Protein AF-A0A078JL55-F1 (afdb_monomer_lite)

Radius of gyration: 17.3 Å; chains: 1; bounding box: 38×40×47 Å

Organism: Brassica napus (NCBI:txid3708)

Foldseek 3Di:
DFPDKDKDWDWDWFQDPVVRDIFIWIWIKIDPGALAPRMDTQGTGTPPDPDDRPRPVDPDDPDPDDDDDDPVRVVVVPDDDDDPVRVVVPLVNVLVVLSRVCRNPVVPPDPVNVVSNVNNSNVD

Secondary structure (DSSP, 8-state):
-----EEEEEEEEEEETTTTEEEEEEEEEEE--TTS--EEEEEEEETT--PPP---------PPPPPPPPHHHHHTT-S----HHHHHH-HHHHHHHHHHHHHH-TT---THHHHHHHHHHT--

pLDDT: mean 72.48, std 16.97, range [34.75, 90.38]

Sequence (124 aa):
MTSGAARYYLSLFADCPDSGRTLPFHALVSENRIGRLDISVHIARPRCSEEQPRLCRPTYTCSPLPRWPSSEMFAQRRFYTLNEHELRNTDWVRLYLDLAHSTCDRGMTDVSCILFFLHCCLFY

InterPro domains:
  IPR006462 Protein MS5 [PF04776] (65-109)

Structure (mmCIF, N/CA/C/O backbone):
data_AF-A0A078JL55-F1
#
_entry.id   AF-A0A078JL55-F1
#
loop_
_atom_site.group_PDB
_atom_site.id
_atom_site.type_symbol
_atom_site.label_atom_id
_atom_site.label_alt_id
_atom_site.label_comp_id
_atom_site.label_asym_id
_atom_site.label_entity_id
_atom_site.label_seq_id
_atom_site.pdbx_PDB_ins_code
_atom_site.Cartn_x
_atom_site.Cartn_y
_atom_site.Cartn_z
_atom_site.occupancy
_atom_site.B_iso_or_equiv
_atom_site.auth_seq_id
_atom_site.auth_comp_id
_atom_site.auth_asym_id
_atom_site.auth_atom_id
_atom_site.pdbx_PDB_model_num
ATOM 1 N N . MET A 1 1 ? 17.947 21.967 -1.656 1.00 38.50 1 MET A N 1
ATOM 2 C CA . MET A 1 1 ? 17.323 21.810 -0.324 1.00 38.50 1 MET A CA 1
ATOM 3 C C . MET A 1 1 ? 16.039 21.023 -0.521 1.00 38.50 1 MET A C 1
ATOM 5 O O . MET A 1 1 ? 15.130 21.552 -1.135 1.00 38.50 1 MET A O 1
ATOM 9 N N . THR A 1 2 ? 15.969 19.760 -0.103 1.00 40.19 2 THR A N 1
ATOM 10 C CA . THR A 1 2 ? 14.728 18.964 -0.180 1.00 40.19 2 THR A CA 1
ATOM 11 C C . THR A 1 2 ? 14.505 18.318 1.180 1.00 40.19 2 THR A C 1
ATOM 13 O O . THR A 1 2 ? 14.780 17.140 1.385 1.00 40.19 2 THR A O 1
ATOM 16 N N . SER A 1 3 ? 14.106 19.148 2.144 1.00 54.88 3 SER A N 1
ATOM 17 C CA . SER A 1 3 ? 13.565 18.667 3.411 1.00 54.88 3 SER A CA 1
ATOM 18 C C . SER A 1 3 ? 12.158 18.156 3.121 1.00 54.88 3 SER A C 1
ATOM 20 O O . SER A 1 3 ? 11.299 18.928 2.708 1.00 54.88 3 SER A O 1
ATOM 22 N N . GLY A 1 4 ? 11.963 16.849 3.237 1.00 52.03 4 GLY A N 1
ATOM 23 C CA . GLY A 1 4 ? 10.708 16.181 2.902 1.00 52.03 4 GLY A CA 1
ATOM 24 C C . GLY A 1 4 ? 10.547 14.859 3.635 1.00 52.03 4 GLY A C 1
ATOM 25 O O . GLY A 1 4 ? 9.919 13.947 3.114 1.00 52.03 4 GLY A O 1
ATOM 26 N N . ALA A 1 5 ? 11.181 14.728 4.802 1.00 67.25 5 ALA A N 1
ATOM 27 C CA . ALA A 1 5 ? 10.968 13.575 5.655 1.00 67.25 5 ALA A CA 1
ATOM 28 C C . ALA A 1 5 ? 9.824 13.895 6.623 1.00 67.25 5 ALA A C 1
ATOM 30 O O . ALA A 1 5 ? 9.966 14.772 7.477 1.00 67.25 5 ALA A O 1
ATOM 31 N N . ALA A 1 6 ? 8.690 13.219 6.465 1.00 81.19 6 ALA A N 1
ATOM 32 C CA . ALA A 1 6 ? 7.507 13.399 7.298 1.00 81.19 6 ALA A CA 1
ATOM 33 C C . ALA A 1 6 ? 7.213 12.108 8.064 1.00 81.19 6 ALA A C 1
ATOM 35 O O . ALA A 1 6 ? 7.401 11.006 7.552 1.00 81.19 6 ALA A O 1
ATOM 36 N N . ARG A 1 7 ? 6.765 12.240 9.313 1.00 85.75 7 ARG A N 1
ATOM 37 C CA . ARG A 1 7 ? 6.378 11.106 10.155 1.00 85.75 7 ARG A CA 1
ATOM 38 C C . ARG A 1 7 ? 4.904 11.196 10.485 1.00 85.75 7 ARG A C 1
ATOM 40 O O . ARG A 1 7 ? 4.458 12.191 11.046 1.00 85.75 7 ARG A O 1
ATOM 47 N N . TYR A 1 8 ? 4.183 10.131 10.177 1.00 86.94 8 TYR A N 1
ATOM 48 C CA . TYR A 1 8 ? 2.750 10.020 10.376 1.00 86.94 8 TYR A CA 1
ATOM 49 C C . TYR A 1 8 ? 2.483 8.983 11.461 1.00 86.94 8 TYR A C 1
ATOM 51 O O . TYR A 1 8 ? 2.803 7.804 11.300 1.00 86.94 8 TYR A O 1
ATOM 59 N N . TYR A 1 9 ? 1.911 9.435 12.577 1.00 89.06 9 TYR A N 1
ATOM 60 C CA . TYR A 1 9 ? 1.352 8.554 13.595 1.00 89.06 9 TYR A CA 1
ATOM 61 C C . TYR A 1 9 ? -0.147 8.419 13.340 1.00 89.06 9 TYR A C 1
ATOM 63 O O . TYR A 1 9 ? -0.911 9.358 13.555 1.00 89.06 9 TYR A O 1
ATOM 71 N N . LEU A 1 10 ? -0.553 7.261 12.840 1.00 89.62 10 LEU A N 1
ATOM 72 C CA . LEU A 1 10 ? -1.918 6.974 12.430 1.00 89.62 10 LEU A CA 1
ATOM 73 C C . LEU A 1 10 ? -2.624 6.183 13.533 1.00 89.62 10 LEU A C 1
ATOM 75 O O . LEU A 1 10 ? -2.086 5.198 14.039 1.00 89.62 10 LEU A O 1
ATOM 79 N N . SER A 1 11 ? -3.828 6.622 13.897 1.00 89.88 11 SER A N 1
ATOM 80 C CA . SER A 1 11 ? -4.744 5.905 14.794 1.00 89.88 11 SER A CA 1
ATOM 81 C C . SER A 1 11 ? -5.976 5.500 14.000 1.00 89.88 11 SER A C 1
ATOM 83 O O . SER A 1 11 ? -6.644 6.358 13.430 1.00 89.88 11 SER A O 1
ATOM 85 N N . LEU A 1 12 ? -6.227 4.199 13.924 1.00 88.94 12 LEU A N 1
ATOM 86 C CA . LEU A 1 12 ? -7.120 3.576 12.953 1.00 88.94 12 LEU A CA 1
ATOM 87 C C . LEU A 1 12 ? -7.955 2.484 13.613 1.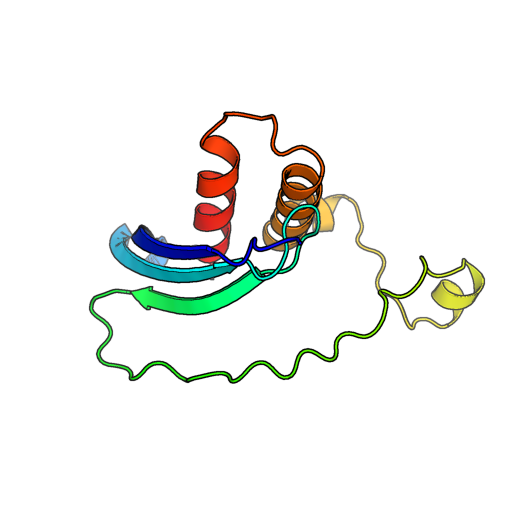00 88.94 12 LEU A C 1
ATOM 89 O O . LEU A 1 12 ? -7.731 2.125 14.771 1.00 88.94 12 LEU A O 1
ATOM 93 N N . PHE A 1 13 ? -8.877 1.928 12.839 1.00 87.88 13 PHE A N 1
ATOM 94 C CA . PHE A 1 13 ? -9.693 0.787 13.217 1.00 87.88 13 PHE A CA 1
ATOM 95 C C . PHE A 1 13 ? -9.510 -0.339 12.196 1.00 87.88 13 PHE A C 1
ATOM 97 O O . PHE A 1 13 ? -9.513 -0.096 10.994 1.00 87.88 13 PHE A O 1
ATOM 104 N N . ALA A 1 14 ? -9.286 -1.541 12.714 1.00 86.75 14 ALA A N 1
ATOM 105 C CA . ALA A 1 14 ? -8.974 -2.771 12.005 1.00 86.75 14 ALA A CA 1
ATOM 106 C C . ALA A 1 14 ? -10.140 -3.745 12.115 1.00 86.75 14 ALA A C 1
ATOM 108 O O . ALA A 1 14 ? -10.462 -4.141 13.234 1.00 86.75 14 ALA A O 1
ATOM 109 N N . ASP A 1 15 ? -10.730 -4.170 11.004 1.00 88.25 15 ASP A N 1
ATOM 110 C CA . ASP A 1 15 ? -11.744 -5.223 11.036 1.00 88.25 15 ASP A CA 1
ATOM 111 C C . ASP A 1 15 ? -11.071 -6.596 11.028 1.00 88.25 15 ASP A C 1
ATOM 113 O O . ASP A 1 15 ? -10.333 -6.933 10.108 1.00 88.25 15 ASP A O 1
ATOM 117 N N . CYS A 1 16 ? -11.312 -7.393 12.069 1.00 83.38 16 CYS A N 1
ATOM 118 C CA . CYS A 1 16 ? -10.793 -8.751 12.186 1.00 83.38 16 CYS A CA 1
ATOM 119 C C . CYS A 1 16 ? -11.859 -9.749 11.710 1.00 83.38 16 CYS A C 1
ATOM 121 O O . CYS A 1 16 ? -12.762 -10.068 12.497 1.00 83.38 16 CYS A O 1
ATOM 123 N N . PRO A 1 17 ? -11.766 -10.275 10.473 1.00 79.69 17 PRO A N 1
ATOM 124 C CA . PRO A 1 17 ? -12.810 -11.115 9.886 1.00 79.69 17 PRO A CA 1
ATOM 125 C C . PRO A 1 17 ? -13.082 -12.382 10.706 1.00 79.69 17 PRO A C 1
ATOM 127 O O . PRO A 1 17 ? -14.241 -12.744 10.892 1.00 79.69 17 PRO A O 1
ATOM 130 N N . ASP A 1 18 ? -12.049 -12.985 11.300 1.00 82.25 18 ASP A N 1
ATOM 131 C CA . ASP A 1 18 ? -12.175 -14.218 12.092 1.00 82.25 18 ASP A CA 1
ATOM 132 C C . ASP A 1 18 ? -12.987 -14.046 13.384 1.00 82.25 18 ASP A C 1
ATOM 134 O O . ASP A 1 18 ? -13.589 -14.994 13.884 1.00 82.25 18 ASP A O 1
ATOM 138 N N . SER A 1 19 ? -13.001 -12.835 13.949 1.00 80.75 19 SER A N 1
ATOM 139 C CA . SER A 1 19 ? -13.694 -12.543 15.213 1.00 80.75 19 SER A CA 1
ATOM 140 C C . SER A 1 19 ? -14.934 -11.667 15.040 1.00 80.75 19 SER A C 1
ATOM 142 O O . SER A 1 19 ? -15.686 -11.490 15.998 1.00 80.75 19 SER A O 1
ATOM 144 N N . GLY A 1 20 ? -15.137 -11.091 13.849 1.00 85.56 20 GLY A N 1
ATOM 145 C CA . GLY A 1 20 ? -16.183 -10.105 13.572 1.00 85.56 20 GLY A CA 1
ATOM 146 C C . GLY A 1 20 ? -16.040 -8.806 14.375 1.00 85.56 20 GLY A C 1
ATOM 147 O O . GLY A 1 20 ? -17.011 -8.069 14.531 1.00 85.56 20 GLY A O 1
ATOM 148 N N . ARG A 1 21 ? -14.857 -8.541 14.945 1.00 85.62 21 ARG A N 1
ATOM 149 C CA . ARG A 1 21 ? -14.598 -7.380 15.804 1.00 85.62 21 ARG A CA 1
ATOM 150 C C . ARG A 1 21 ? -13.755 -6.351 15.079 1.00 85.62 21 ARG A C 1
ATOM 152 O O . ARG A 1 21 ? -12.788 -6.698 14.411 1.00 85.62 21 ARG A O 1
ATOM 159 N N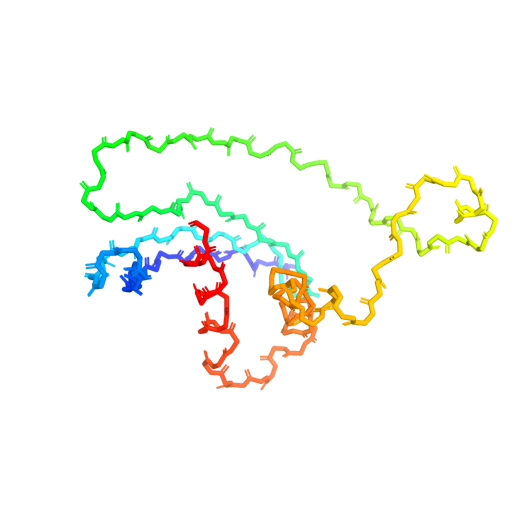 . THR A 1 22 ? -14.052 -5.088 15.345 1.00 87.81 22 THR A N 1
ATOM 160 C CA . THR A 1 22 ? -13.198 -3.967 14.967 1.00 87.81 22 THR A CA 1
ATOM 161 C C . THR A 1 22 ? -12.278 -3.604 16.135 1.00 87.81 22 THR A C 1
ATOM 163 O O . THR A 1 22 ? -12.745 -3.369 17.254 1.00 87.81 22 THR A O 1
ATOM 166 N N . LEU A 1 23 ? -10.966 -3.565 15.905 1.00 86.62 23 LEU A N 1
ATOM 167 C CA . LEU A 1 23 ? -9.951 -3.282 16.920 1.00 86.62 23 LEU A CA 1
ATOM 168 C C . LEU A 1 23 ? -9.213 -1.969 16.628 1.00 86.62 23 LEU A C 1
ATOM 170 O O . LEU A 1 23 ? -8.912 -1.676 15.474 1.00 86.62 23 LEU A O 1
ATOM 174 N N . PRO A 1 24 ? -8.860 -1.174 17.651 1.00 89.44 24 PRO A N 1
ATOM 175 C CA . PRO A 1 24 ? -8.004 -0.013 17.445 1.00 89.44 24 PRO A CA 1
ATOM 176 C C . PRO A 1 24 ? -6.609 -0.460 16.991 1.00 89.44 24 PRO A C 1
ATOM 178 O O . PRO A 1 24 ? -5.982 -1.307 17.632 1.00 89.44 24 PRO A O 1
ATOM 181 N N . PHE A 1 25 ? -6.098 0.146 15.923 1.00 87.50 25 PHE A N 1
ATOM 182 C CA . PHE A 1 25 ? -4.812 -0.172 15.308 1.00 87.50 25 PHE A CA 1
ATOM 183 C C . PHE A 1 25 ? -3.982 1.087 15.126 1.00 87.50 25 PHE A C 1
ATOM 185 O O . PHE A 1 25 ? -4.480 2.114 14.668 1.00 87.50 25 PHE A O 1
ATOM 192 N N . HIS A 1 26 ? -2.713 1.031 15.513 1.00 87.75 26 HIS A N 1
ATOM 193 C CA . HIS A 1 26 ? -1.813 2.168 15.398 1.00 87.75 26 HIS A CA 1
ATOM 194 C C . HIS A 1 26 ? -0.678 1.840 14.436 1.00 87.75 26 HIS A C 1
ATOM 196 O O . HIS A 1 26 ? -0.074 0.764 14.507 1.00 87.75 26 HIS A O 1
ATOM 202 N N . ALA A 1 27 ? -0.357 2.808 13.582 1.00 87.62 27 ALA A N 1
ATOM 203 C CA . ALA A 1 27 ? 0.768 2.724 12.668 1.00 87.62 27 ALA A CA 1
ATOM 204 C C . ALA A 1 27 ? 1.669 3.957 12.786 1.00 87.62 27 ALA A C 1
ATOM 206 O O . ALA A 1 27 ? 1.191 5.077 12.941 1.00 87.62 27 ALA A O 1
ATOM 207 N N . LEU A 1 28 ? 2.983 3.754 12.702 1.00 86.12 28 LEU A N 1
ATOM 208 C CA . LEU A 1 28 ? 3.965 4.834 12.604 1.00 86.12 28 LEU A CA 1
ATOM 209 C C . LEU A 1 28 ? 4.720 4.674 11.295 1.00 86.12 28 LEU A C 1
ATOM 211 O O . LEU A 1 28 ? 5.530 3.757 11.158 1.00 86.12 28 LEU A O 1
ATOM 215 N N . VAL A 1 29 ? 4.467 5.583 10.362 1.00 86.44 29 VAL A N 1
ATOM 216 C CA . VAL A 1 29 ? 5.055 5.566 9.023 1.00 86.44 29 VAL A CA 1
ATOM 217 C C . VAL A 1 29 ? 5.944 6.790 8.856 1.00 86.44 29 VAL A C 1
ATOM 219 O O . VAL A 1 29 ? 5.515 7.916 9.096 1.00 86.44 29 VAL A O 1
ATOM 222 N N . SER A 1 30 ? 7.190 6.575 8.454 1.00 84.62 30 SER A N 1
ATOM 223 C CA . SER A 1 30 ? 8.089 7.638 8.013 1.00 84.62 30 SER A CA 1
ATOM 224 C C . SER A 1 30 ? 8.125 7.647 6.494 1.00 84.62 30 SER A C 1
ATOM 226 O O . SER A 1 30 ? 8.455 6.638 5.881 1.00 84.62 30 SER A O 1
ATOM 228 N N . GLU A 1 31 ? 7.821 8.783 5.892 1.00 83.81 31 GLU A N 1
ATOM 229 C CA . GLU A 1 31 ? 8.206 9.080 4.523 1.00 83.81 31 GLU A CA 1
ATOM 230 C C . GLU A 1 31 ? 9.613 9.672 4.546 1.00 83.81 31 GLU A C 1
ATOM 232 O O . GLU A 1 31 ? 9.856 10.655 5.243 1.00 83.81 31 GLU A O 1
ATOM 237 N N . ASN A 1 32 ? 10.544 9.072 3.812 1.00 80.81 32 ASN A N 1
ATOM 238 C CA . ASN A 1 32 ? 11.945 9.483 3.825 1.00 80.81 32 ASN A CA 1
ATOM 239 C C . ASN A 1 32 ? 12.280 10.437 2.668 1.00 80.81 32 ASN A C 1
ATOM 241 O O . ASN A 1 32 ? 13.221 11.228 2.784 1.00 80.81 32 ASN A O 1
ATOM 245 N N . ARG A 1 33 ? 11.547 10.358 1.544 1.00 75.62 33 ARG A N 1
ATOM 246 C CA . ARG A 1 33 ? 11.758 11.194 0.349 1.00 75.62 33 ARG A CA 1
ATOM 247 C C . ARG A 1 33 ? 10.445 11.516 -0.354 1.00 75.62 33 ARG A C 1
ATOM 249 O O . ARG A 1 33 ? 9.636 10.632 -0.595 1.00 75.62 33 ARG A O 1
ATOM 256 N N . ILE A 1 34 ? 10.307 12.767 -0.785 1.00 73.94 34 ILE A N 1
ATOM 257 C CA . ILE A 1 34 ? 9.190 13.225 -1.619 1.00 73.94 34 ILE A CA 1
ATOM 258 C C . ILE A 1 34 ? 9.482 12.924 -3.097 1.00 73.94 34 ILE A C 1
ATOM 260 O O . ILE A 1 34 ? 10.625 13.016 -3.548 1.00 73.94 34 ILE A O 1
ATOM 264 N N . GLY A 1 35 ? 8.434 12.589 -3.854 1.00 72.69 35 GLY A N 1
ATOM 265 C CA . GLY A 1 35 ? 8.490 12.347 -5.304 1.00 72.69 35 GLY A CA 1
ATOM 266 C C . GLY A 1 35 ? 8.989 10.954 -5.699 1.00 72.69 35 GLY A C 1
ATOM 267 O O . GLY A 1 35 ? 9.198 10.685 -6.880 1.00 72.69 35 GLY A O 1
ATOM 268 N N . ARG A 1 36 ? 9.225 10.075 -4.719 1.00 76.88 36 ARG A 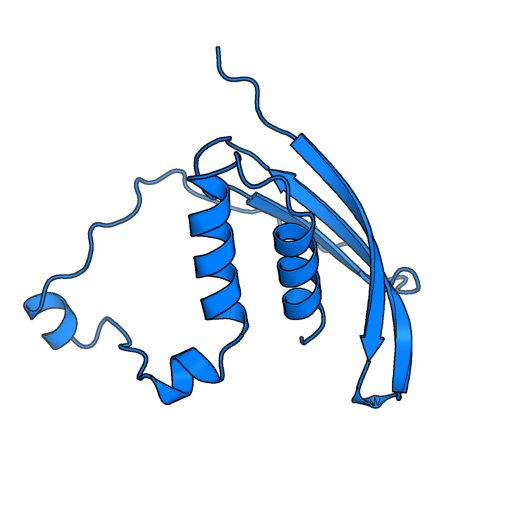N 1
ATOM 269 C CA . ARG A 1 36 ? 9.537 8.653 -4.901 1.00 76.88 36 ARG A CA 1
ATOM 270 C C . ARG A 1 36 ? 8.899 7.853 -3.773 1.00 76.88 36 ARG A C 1
ATOM 272 O O . ARG A 1 36 ? 8.779 8.364 -2.663 1.00 76.88 36 ARG A O 1
ATOM 279 N N . LEU A 1 37 ? 8.556 6.595 -4.034 1.00 80.69 37 LEU A N 1
ATOM 280 C CA . LEU A 1 37 ? 8.114 5.671 -2.994 1.00 80.69 37 LEU A CA 1
ATOM 281 C C . LEU A 1 37 ? 9.303 5.264 -2.108 1.00 80.69 37 LEU A C 1
ATOM 283 O O . LEU A 1 37 ? 10.017 4.310 -2.403 1.00 80.69 37 LEU A O 1
ATOM 287 N N . ASP A 1 38 ? 9.530 6.024 -1.038 1.00 81.44 38 ASP A N 1
ATOM 288 C CA . ASP A 1 38 ? 10.533 5.749 -0.004 1.00 81.44 38 ASP A CA 1
ATOM 289 C C . ASP A 1 38 ? 9.890 5.945 1.375 1.00 81.44 38 ASP A C 1
ATOM 291 O O . ASP A 1 38 ? 9.875 7.046 1.934 1.00 81.44 38 ASP A O 1
ATOM 295 N N . ILE A 1 39 ? 9.296 4.865 1.887 1.00 82.44 39 ILE A N 1
ATOM 296 C CA . ILE A 1 39 ? 8.568 4.835 3.157 1.00 82.44 39 ILE A CA 1
ATOM 297 C C . ILE A 1 39 ? 9.133 3.762 4.091 1.00 82.44 39 ILE A C 1
ATOM 299 O O . ILE A 1 39 ? 9.723 2.771 3.668 1.00 82.44 39 ILE A O 1
ATOM 303 N N . SER A 1 40 ? 8.956 3.950 5.392 1.00 81.75 40 SER A N 1
ATOM 304 C CA . SER A 1 40 ? 9.371 3.012 6.434 1.00 81.75 40 SER A CA 1
ATOM 305 C C . SER A 1 40 ? 8.295 2.896 7.499 1.00 81.75 40 SER A C 1
ATOM 307 O O . SER A 1 40 ? 7.888 3.900 8.078 1.00 81.75 40 SER A O 1
ATOM 309 N N . VAL A 1 41 ? 7.860 1.673 7.790 1.00 84.06 41 VAL A N 1
ATOM 310 C CA . VAL A 1 41 ? 6.855 1.399 8.824 1.00 84.06 41 VAL A CA 1
ATOM 311 C C . VAL A 1 41 ? 7.568 0.940 10.096 1.00 84.06 41 VAL A C 1
ATOM 313 O O . VAL A 1 41 ? 8.259 -0.074 10.098 1.00 84.06 41 VAL A O 1
ATOM 316 N N . HIS A 1 42 ? 7.441 1.711 11.174 1.00 80.00 42 HIS A N 1
ATOM 317 C CA . HIS A 1 42 ? 8.099 1.450 12.462 1.00 80.00 42 HIS A CA 1
ATOM 318 C C . HIS A 1 42 ? 7.171 0.805 13.494 1.00 80.00 42 HIS A C 1
ATOM 320 O O . HIS A 1 42 ? 7.637 0.146 14.419 1.00 80.00 42 HIS A O 1
ATOM 326 N N . ILE A 1 43 ? 5.865 1.036 13.363 1.00 84.31 43 ILE A N 1
ATOM 327 C CA . ILE A 1 43 ? 4.818 0.447 14.199 1.00 84.31 43 ILE A CA 1
ATOM 328 C C . ILE A 1 43 ? 3.689 0.050 13.253 1.00 84.31 43 ILE A C 1
ATOM 330 O O . ILE A 1 43 ? 3.313 0.857 12.406 1.00 84.31 43 ILE A O 1
ATOM 334 N N . ALA A 1 44 ? 3.166 -1.162 13.405 1.00 86.31 44 ALA A N 1
ATOM 335 C CA . ALA A 1 44 ? 1.951 -1.647 12.758 1.00 86.31 44 ALA A CA 1
ATOM 336 C C . ALA A 1 44 ? 1.359 -2.731 13.665 1.00 86.31 44 ALA A C 1
ATOM 338 O O . ALA A 1 44 ? 1.781 -3.884 13.606 1.00 86.31 44 ALA A O 1
ATOM 339 N N . ARG A 1 45 ? 0.489 -2.341 14.604 1.00 83.62 45 ARG A N 1
ATOM 340 C CA . ARG A 1 45 ? -0.074 -3.279 15.588 1.00 83.62 45 ARG A CA 1
ATOM 341 C C . ARG A 1 45 ? -1.401 -2.807 16.194 1.00 83.62 45 ARG A C 1
ATOM 343 O O . ARG A 1 45 ? -1.637 -1.594 16.269 1.00 83.62 45 ARG A O 1
ATOM 350 N N . PRO A 1 46 ? -2.212 -3.729 16.748 1.00 86.00 46 PRO A N 1
ATOM 351 C CA . PRO A 1 46 ? -3.347 -3.380 17.596 1.00 86.00 46 PRO A CA 1
ATOM 352 C C . PRO A 1 46 ? -2.914 -2.596 18.843 1.00 86.00 46 PRO A C 1
ATOM 354 O O . PRO A 1 46 ? -1.901 -2.909 19.472 1.00 86.00 46 PRO A O 1
ATOM 357 N N . ARG A 1 47 ? -3.704 -1.597 19.250 1.00 75.62 47 ARG A N 1
ATOM 358 C CA . ARG A 1 47 ? -3.409 -0.733 20.409 1.00 75.62 47 ARG A CA 1
ATOM 359 C C . ARG A 1 47 ? -3.404 -1.497 21.738 1.00 75.62 47 ARG A C 1
ATOM 361 O O . ARG A 1 47 ? -2.710 -1.091 22.662 1.00 75.62 47 ARG A O 1
ATOM 368 N N . CYS A 1 48 ? -4.167 -2.585 21.825 1.00 68.88 48 CYS A N 1
ATOM 369 C CA . CYS A 1 48 ? -4.288 -3.414 23.027 1.00 68.88 48 CYS A CA 1
ATOM 370 C C . CYS A 1 48 ? -3.205 -4.499 23.149 1.00 68.88 48 CYS A C 1
ATOM 372 O O . CYS A 1 48 ? -3.258 -5.279 24.093 1.00 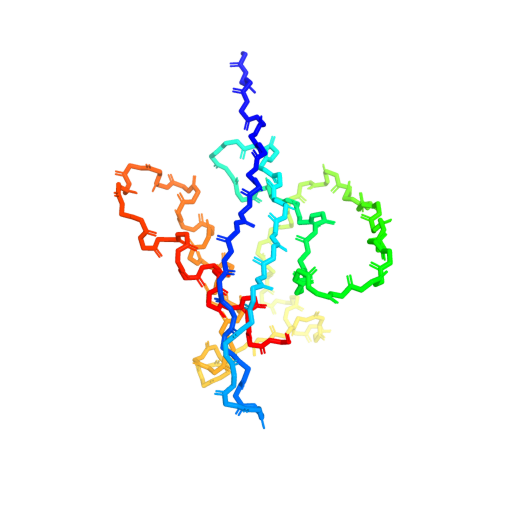68.88 48 CYS A O 1
ATOM 374 N N . SER A 1 49 ? -2.251 -4.584 22.214 1.00 66.19 49 SER A N 1
ATOM 375 C CA . SER A 1 49 ? -1.146 -5.539 22.328 1.00 66.19 49 SER A CA 1
ATOM 376 C C . SER A 1 49 ? -0.057 -4.990 23.256 1.00 66.19 49 SER A C 1
ATOM 378 O O . SER A 1 49 ? 0.512 -3.927 22.994 1.00 66.19 49 SER A O 1
ATOM 380 N N . GLU A 1 50 ? 0.236 -5.724 24.333 1.00 63.72 50 GLU A N 1
ATOM 381 C CA . GLU A 1 50 ? 1.335 -5.431 25.267 1.00 63.72 50 GLU A CA 1
ATOM 382 C C . GLU A 1 50 ? 2.718 -5.798 24.709 1.00 63.72 50 GLU A C 1
ATOM 384 O O . GLU A 1 50 ? 3.737 -5.493 25.333 1.00 63.72 50 GLU A O 1
ATOM 389 N N . GLU A 1 51 ? 2.796 -6.429 23.532 1.00 62.78 51 GLU A N 1
ATOM 390 C CA . GLU A 1 51 ? 4.086 -6.775 22.941 1.00 62.78 51 GLU A CA 1
ATOM 391 C C . GLU A 1 51 ? 4.920 -5.514 22.717 1.00 62.78 51 GLU A C 1
ATOM 393 O O . GLU A 1 51 ? 4.444 -4.526 22.159 1.00 62.78 51 GLU A O 1
ATOM 398 N N . GLN A 1 52 ? 6.187 -5.516 23.134 1.00 59.31 52 GLN A N 1
ATOM 399 C CA . GLN A 1 52 ? 7.097 -4.422 22.800 1.00 59.31 52 GLN A CA 1
ATOM 400 C C . GLN A 1 52 ? 7.288 -4.352 21.277 1.00 59.31 52 GLN A C 1
ATOM 402 O O . GLN A 1 52 ? 7.353 -5.397 20.623 1.00 59.31 52 GLN A O 1
ATOM 407 N N . PRO A 1 53 ? 7.391 -3.147 20.680 1.00 57.91 53 PRO A N 1
ATOM 408 C CA . PRO A 1 53 ? 7.654 -3.038 19.255 1.00 57.91 53 PRO A CA 1
ATOM 409 C C . PRO A 1 53 ? 8.974 -3.745 18.964 1.00 57.91 53 PRO A C 1
ATOM 411 O O . PRO A 1 53 ? 10.020 -3.346 19.482 1.00 57.91 53 PRO A O 1
ATOM 414 N N . ARG A 1 54 ? 8.947 -4.782 18.123 1.00 56.69 54 ARG A N 1
ATOM 415 C CA . ARG A 1 54 ? 10.184 -5.274 17.523 1.00 56.69 54 ARG A CA 1
ATOM 416 C C . ARG A 1 54 ? 10.692 -4.141 16.646 1.00 56.69 54 ARG A C 1
ATOM 418 O O . ARG A 1 54 ? 10.153 -3.888 15.572 1.00 56.69 54 ARG A O 1
ATOM 425 N N . LEU A 1 55 ? 11.687 -3.410 17.143 1.00 53.53 55 LEU A N 1
ATOM 426 C CA . LEU A 1 55 ? 12.407 -2.403 16.377 1.00 53.53 55 LEU A CA 1
ATOM 427 C C . LEU A 1 55 ? 13.196 -3.135 15.289 1.00 53.53 55 LEU A C 1
ATOM 429 O O . LEU A 1 55 ? 14.390 -3.393 15.426 1.00 53.53 55 LEU A O 1
ATOM 433 N N . CYS A 1 56 ? 12.516 -3.493 14.203 1.00 49.34 56 CYS A N 1
ATOM 434 C CA . CYS A 1 56 ? 13.163 -3.867 12.961 1.00 49.34 56 CYS A CA 1
ATOM 435 C C . CYS A 1 56 ? 13.901 -2.619 12.497 1.00 49.34 56 CYS A C 1
ATOM 437 O O . CYS A 1 56 ? 13.292 -1.682 11.988 1.00 49.34 56 CYS A O 1
ATOM 439 N N . ARG A 1 57 ? 15.204 -2.560 12.773 1.00 52.25 57 ARG A N 1
ATOM 440 C CA . ARG A 1 57 ? 16.075 -1.496 12.292 1.00 52.25 57 ARG A CA 1
ATOM 441 C C . ARG A 1 57 ? 16.301 -1.800 10.819 1.00 52.25 57 ARG A C 1
ATOM 443 O O . ARG A 1 57 ? 17.007 -2.761 10.514 1.00 52.25 57 ARG A O 1
ATOM 450 N N . PRO A 1 58 ? 15.648 -1.081 9.905 1.00 53.41 58 PRO A N 1
ATOM 451 C CA . PRO A 1 58 ? 15.669 -1.530 8.541 1.00 53.41 58 PRO A CA 1
ATOM 452 C C . PRO A 1 58 ? 17.041 -1.253 7.933 1.00 53.41 58 PRO A C 1
ATOM 454 O O . PRO A 1 58 ? 17.515 -0.117 7.899 1.00 53.41 58 PRO A O 1
ATOM 457 N N . THR A 1 59 ? 17.693 -2.304 7.453 1.00 49.12 59 THR A N 1
ATOM 458 C CA . THR A 1 59 ? 18.928 -2.206 6.679 1.00 49.12 59 THR A CA 1
ATOM 459 C C . THR A 1 59 ? 18.575 -1.997 5.214 1.00 49.12 59 THR A C 1
ATOM 461 O O . THR A 1 59 ? 18.747 -2.891 4.390 1.00 49.12 59 THR A O 1
ATOM 464 N N . TYR A 1 60 ? 18.039 -0.825 4.873 1.00 56.34 60 TYR A N 1
ATOM 465 C CA . TYR A 1 60 ? 17.906 -0.453 3.468 1.00 56.34 60 TYR A CA 1
ATOM 466 C C . TYR A 1 60 ? 19.270 0.022 2.972 1.00 56.34 60 TYR A C 1
ATOM 468 O O . TYR A 1 60 ? 19.809 1.021 3.454 1.00 56.34 60 TYR A O 1
ATOM 476 N N . THR A 1 61 ? 19.846 -0.681 2.002 1.00 51.78 61 THR A N 1
ATOM 477 C CA . THR A 1 61 ? 20.944 -0.109 1.225 1.00 51.78 61 THR A CA 1
ATOM 478 C C . THR A 1 61 ? 20.325 0.804 0.177 1.00 51.78 61 THR A C 1
ATOM 480 O O . THR A 1 61 ? 19.441 0.394 -0.572 1.00 51.78 61 THR A O 1
ATOM 483 N N . CYS A 1 62 ? 20.766 2.062 0.124 1.00 54.66 62 CYS A N 1
ATOM 484 C CA . CYS A 1 62 ? 20.323 3.033 -0.878 1.00 54.66 62 CYS A CA 1
ATOM 485 C C . CYS A 1 62 ? 20.978 2.740 -2.240 1.00 54.66 62 CYS A C 1
ATOM 487 O O . CYS A 1 62 ? 21.621 3.598 -2.843 1.00 54.66 62 CYS A O 1
ATOM 489 N N . SER A 1 63 ? 20.890 1.487 -2.686 1.00 64.88 63 SER A N 1
ATOM 490 C CA . SER A 1 63 ? 21.319 1.093 -4.017 1.00 64.88 63 SER A CA 1
ATOM 491 C C . SER A 1 63 ? 20.292 1.595 -5.039 1.00 64.88 63 SER A C 1
ATOM 493 O O . SER A 1 63 ? 19.099 1.686 -4.734 1.00 64.88 63 SER A O 1
ATOM 495 N N . PRO A 1 64 ? 20.733 1.999 -6.240 1.00 70.56 64 PRO A N 1
ATOM 496 C CA . PRO A 1 64 ? 19.806 2.333 -7.309 1.00 70.56 64 PRO A CA 1
ATOM 497 C C . PRO A 1 64 ? 18.916 1.124 -7.615 1.00 70.56 64 PRO A C 1
ATOM 499 O O . PRO A 1 64 ? 19.397 -0.010 -7.643 1.00 70.56 64 PRO A O 1
ATOM 502 N N . LEU A 1 65 ? 17.624 1.377 -7.856 1.00 75.25 65 LEU A N 1
ATOM 503 C CA . LEU A 1 65 ? 16.695 0.327 -8.270 1.00 75.25 65 LEU A CA 1
ATOM 504 C C . LEU A 1 65 ? 17.232 -0.366 -9.534 1.00 75.25 65 LEU A C 1
ATOM 506 O O . LEU A 1 65 ? 17.741 0.317 -10.433 1.00 75.25 65 LEU A O 1
ATOM 510 N N . PRO A 1 66 ? 17.134 -1.703 -9.620 1.00 79.06 66 PRO A N 1
ATOM 511 C CA . PRO A 1 66 ? 17.563 -2.422 -10.807 1.00 79.06 66 PRO A CA 1
ATOM 512 C C . PRO A 1 66 ? 16.714 -2.007 -12.013 1.00 79.06 66 PRO A C 1
ATOM 514 O O . PRO A 1 66 ? 15.551 -1.620 -11.884 1.00 79.06 66 PRO A O 1
ATOM 517 N N . ARG A 1 67 ? 17.297 -2.105 -13.211 1.00 81.12 67 ARG A N 1
ATOM 518 C CA . ARG A 1 67 ? 16.530 -1.961 -14.454 1.00 81.12 67 ARG A CA 1
ATOM 519 C C . ARG A 1 67 ? 15.533 -3.109 -14.588 1.00 81.12 67 ARG A C 1
ATOM 521 O O . ARG A 1 67 ? 15.738 -4.183 -14.021 1.00 81.12 67 ARG A O 1
ATOM 528 N N . TRP A 1 68 ? 14.492 -2.880 -15.386 1.00 82.56 68 TRP A N 1
ATOM 529 C CA . TRP A 1 68 ? 13.567 -3.941 -15.762 1.00 82.56 68 TRP A CA 1
ATOM 530 C C . TRP A 1 68 ? 14.339 -5.129 -16.369 1.00 82.56 68 TRP A C 1
ATOM 532 O O . TRP A 1 68 ? 15.218 -4.904 -17.210 1.00 82.56 68 TRP A O 1
ATOM 542 N N . PRO A 1 69 ? 14.060 -6.371 -15.938 1.00 84.25 69 PRO A N 1
ATOM 543 C CA . PRO A 1 69 ? 14.764 -7.549 -16.431 1.00 84.25 69 PRO A CA 1
ATOM 544 C C . PRO A 1 69 ? 14.525 -7.770 -17.931 1.00 84.25 69 PRO A C 1
ATOM 546 O O . PRO A 1 69 ? 13.424 -7.561 -18.440 1.00 84.25 69 PRO A O 1
ATOM 549 N N . SER A 1 70 ? 15.557 -8.219 -18.650 1.00 84.81 70 SER A N 1
ATOM 550 C CA . SER A 1 70 ? 15.434 -8.592 -20.066 1.00 84.81 70 SER A CA 1
ATOM 551 C C . SER A 1 70 ? 14.763 -9.961 -20.233 1.00 84.81 70 SER A C 1
ATOM 553 O O . SER A 1 70 ? 14.743 -10.775 -19.308 1.00 84.81 70 SER A O 1
ATOM 555 N N . SER A 1 71 ? 14.259 -10.267 -21.432 1.00 84.31 71 SER A N 1
ATOM 556 C CA . SER A 1 71 ? 13.673 -11.582 -21.745 1.00 84.31 71 SER A CA 1
ATOM 557 C C . SER A 1 71 ? 14.636 -12.748 -21.474 1.00 84.31 71 SER A C 1
ATOM 559 O O . SER A 1 71 ? 14.220 -13.797 -20.988 1.00 84.31 71 SER A O 1
ATOM 561 N N . GLU A 1 72 ? 15.937 -12.552 -21.704 1.00 83.75 72 GLU A N 1
ATOM 562 C CA . GLU A 1 72 ? 16.980 -13.541 -21.391 1.00 83.75 72 GLU A CA 1
ATOM 563 C C . GLU A 1 72 ? 17.101 -13.801 -19.883 1.00 83.75 72 GLU A C 1
ATOM 565 O O . GLU A 1 72 ? 17.330 -14.931 -19.454 1.00 83.75 72 GLU A O 1
ATOM 570 N N . MET A 1 73 ? 16.900 -12.772 -19.055 1.00 80.44 73 MET A N 1
ATOM 571 C CA . MET A 1 73 ? 16.911 -12.908 -17.599 1.00 80.44 73 MET A CA 1
ATOM 572 C C . MET A 1 73 ? 15.696 -13.691 -17.088 1.00 80.44 73 MET A C 1
ATOM 574 O O . MET A 1 73 ? 15.832 -14.480 -16.150 1.00 80.44 73 MET A O 1
ATOM 578 N N . PHE A 1 74 ? 14.529 -13.540 -17.721 1.00 78.31 74 PHE A N 1
ATOM 579 C CA . PHE A 1 74 ? 13.357 -14.372 -17.423 1.00 78.31 74 PHE A CA 1
ATOM 580 C C . PHE A 1 74 ? 13.604 -15.850 -17.757 1.00 78.31 74 PHE A C 1
ATOM 582 O O . PHE A 1 74 ? 13.211 -16.725 -16.984 1.00 78.31 74 PHE A O 1
ATOM 589 N N . ALA A 1 75 ? 14.331 -16.141 -18.843 1.00 81.12 75 ALA A N 1
ATOM 590 C CA . ALA A 1 75 ? 14.685 -17.513 -19.219 1.00 81.12 75 ALA A CA 1
ATOM 591 C C . ALA A 1 75 ? 15.551 -18.223 -18.159 1.00 81.12 75 ALA A C 1
ATOM 593 O O . ALA A 1 75 ? 15.476 -19.442 -18.010 1.00 81.12 75 ALA A O 1
ATOM 594 N N . GLN A 1 76 ? 16.310 -17.468 -17.357 1.00 84.56 76 GLN A N 1
ATOM 595 C CA . GLN A 1 76 ? 17.123 -18.002 -16.258 1.00 84.56 76 GLN A CA 1
ATOM 596 C C . GLN A 1 76 ? 16.301 -18.423 -15.023 1.00 84.56 76 GLN A C 1
ATOM 598 O O . GLN A 1 76 ? 16.893 -18.809 -14.017 1.00 84.56 76 GLN A O 1
ATOM 603 N N . ARG A 1 77 ? 14.958 -18.334 -15.059 1.00 77.19 77 ARG A N 1
ATOM 604 C CA . ARG A 1 77 ? 14.040 -18.674 -13.946 1.00 77.19 77 ARG A CA 1
ATOM 605 C C . ARG A 1 77 ? 14.357 -17.959 -12.625 1.00 77.19 77 ARG A C 1
ATOM 607 O O . ARG A 1 77 ? 14.008 -18.432 -11.549 1.00 77.19 77 ARG A O 1
ATOM 614 N N . ARG A 1 78 ? 15.017 -16.802 -12.707 1.00 82.38 78 ARG A N 1
ATOM 615 C CA . ARG A 1 78 ? 15.340 -15.941 -11.557 1.00 82.38 78 ARG A CA 1
ATOM 616 C C . ARG A 1 78 ? 14.197 -15.001 -11.175 1.00 82.38 78 ARG A C 1
ATOM 618 O O . ARG A 1 78 ? 14.258 -14.380 -10.121 1.00 82.38 78 ARG A O 1
ATOM 625 N N . PHE A 1 79 ? 13.186 -14.886 -12.034 1.00 84.06 79 PHE A N 1
ATOM 626 C CA . PHE A 1 79 ? 12.078 -13.951 -11.888 1.00 84.06 79 PHE A CA 1
ATOM 627 C C . PHE A 1 79 ? 10.753 -14.695 -11.910 1.00 84.06 79 PHE A C 1
ATOM 629 O O . PHE A 1 79 ? 10.556 -15.610 -12.711 1.00 84.06 79 PHE A O 1
ATOM 636 N N . TYR A 1 80 ? 9.846 -14.262 -11.042 1.00 85.44 80 TYR A N 1
ATOM 637 C CA . TYR A 1 80 ? 8.466 -14.712 -11.031 1.00 85.44 80 TYR A CA 1
ATOM 638 C C . TYR A 1 80 ? 7.622 -13.769 -11.884 1.00 85.44 80 TYR A C 1
ATOM 640 O O . TYR A 1 80 ? 7.667 -12.555 -11.688 1.00 85.44 80 TYR A O 1
ATOM 648 N N . THR A 1 81 ? 6.871 -14.318 -12.837 1.00 86.00 81 THR A N 1
ATOM 649 C CA . THR A 1 81 ? 5.918 -13.539 -13.635 1.00 86.00 81 THR A CA 1
ATOM 650 C C . THR A 1 81 ? 4.529 -13.796 -13.083 1.00 86.00 81 THR A C 1
ATOM 652 O O . THR A 1 81 ? 4.017 -14.904 -13.219 1.00 86.00 81 THR A O 1
ATOM 655 N N . LEU A 1 82 ? 3.945 -12.775 -12.459 1.00 85.06 82 LEU A N 1
ATOM 656 C CA . LEU A 1 82 ? 2.565 -12.820 -11.989 1.00 85.06 82 LEU A CA 1
ATOM 657 C C . LEU A 1 82 ? 1.623 -12.903 -13.188 1.00 85.06 82 LEU A C 1
ATOM 659 O O . LEU A 1 82 ? 1.743 -12.117 -14.132 1.00 85.06 82 LEU A O 1
ATOM 663 N N . ASN A 1 83 ? 0.672 -13.829 -13.139 1.00 90.38 83 ASN A N 1
ATOM 664 C CA . ASN A 1 83 ? -0.433 -13.820 -14.090 1.00 90.38 83 ASN A CA 1
ATOM 665 C C . ASN A 1 83 ? -1.529 -12.830 -13.653 1.00 90.38 83 ASN A C 1
ATOM 667 O O . ASN A 1 83 ? -1.519 -12.297 -12.543 1.00 90.38 83 ASN A O 1
ATOM 671 N N . GLU A 1 84 ? -2.496 -12.576 -14.535 1.00 88.19 84 GLU A N 1
ATOM 672 C CA . GLU A 1 84 ? -3.555 -11.599 -14.269 1.00 88.19 84 GLU A CA 1
ATOM 673 C C . GLU A 1 84 ? -4.444 -11.988 -13.077 1.00 88.19 84 GLU A C 1
ATOM 675 O O . GLU A 1 84 ? -4.837 -11.127 -12.292 1.00 88.19 84 GLU A O 1
ATOM 680 N N . HIS A 1 85 ? -4.742 -13.276 -12.903 1.00 89.50 85 HIS A N 1
ATOM 681 C CA . HIS A 1 85 ? -5.542 -13.756 -11.778 1.00 89.50 85 HIS A CA 1
ATOM 682 C C . HIS A 1 85 ? -4.808 -13.556 -10.446 1.00 89.50 85 HIS A C 1
ATOM 684 O O . HIS A 1 85 ? -5.405 -13.106 -9.473 1.00 89.50 85 HIS A O 1
ATOM 690 N N . GLU A 1 86 ? -3.508 -13.837 -10.393 1.00 88.06 86 GLU A N 1
ATOM 691 C CA . GLU A 1 86 ? -2.684 -13.588 -9.207 1.00 88.06 86 GLU A CA 1
ATOM 692 C C . GLU A 1 86 ? -2.589 -12.104 -8.896 1.00 88.06 86 GLU A C 1
ATOM 694 O O . GLU A 1 86 ? -2.828 -11.705 -7.760 1.00 88.06 86 GLU A O 1
ATOM 699 N N . LEU A 1 87 ? -2.320 -11.275 -9.906 1.00 82.81 87 LEU A N 1
ATOM 700 C CA . LEU A 1 87 ? -2.301 -9.824 -9.748 1.00 82.81 87 LEU A CA 1
ATOM 701 C C . LEU A 1 87 ? -3.636 -9.306 -9.198 1.00 82.81 87 LEU A C 1
ATOM 703 O O . LEU A 1 87 ? -3.660 -8.377 -8.393 1.00 82.81 87 LEU A O 1
ATOM 707 N N . ARG A 1 88 ? -4.753 -9.918 -9.612 1.00 82.38 88 ARG A N 1
ATOM 708 C CA . ARG A 1 88 ? -6.088 -9.531 -9.156 1.00 82.38 88 ARG A CA 1
ATOM 709 C C . ARG A 1 88 ? -6.446 -9.994 -7.746 1.00 82.38 88 ARG A C 1
ATOM 711 O O . ARG A 1 88 ? -7.328 -9.391 -7.145 1.00 82.38 88 ARG A O 1
ATOM 718 N N . ASN A 1 89 ? -5.792 -11.031 -7.241 1.00 86.06 89 ASN A N 1
ATOM 719 C CA . ASN A 1 89 ? -6.075 -11.611 -5.926 1.00 86.06 89 ASN A CA 1
ATOM 720 C C . ASN A 1 89 ? -4.969 -11.334 -4.900 1.00 86.06 89 ASN A C 1
ATOM 722 O O . ASN A 1 89 ? -5.023 -11.836 -3.783 1.00 86.06 89 ASN A O 1
ATOM 726 N N . THR A 1 90 ? -3.952 -10.559 -5.280 1.00 86.88 90 THR A N 1
ATOM 727 C CA . THR A 1 90 ? -2.823 -10.218 -4.416 1.00 86.88 90 THR A CA 1
ATOM 728 C C . THR A 1 90 ? -2.859 -8.727 -4.101 1.00 86.88 90 THR A C 1
ATOM 730 O O . THR A 1 90 ? -2.187 -7.918 -4.745 1.00 86.88 90 THR A O 1
ATOM 733 N N . ASP A 1 91 ? -3.661 -8.357 -3.105 1.00 85.88 91 ASP A N 1
ATOM 734 C CA . ASP A 1 91 ? -3.951 -6.952 -2.790 1.00 85.88 91 ASP A CA 1
ATOM 735 C C . ASP A 1 91 ? -2.703 -6.143 -2.425 1.00 85.88 91 ASP A C 1
ATOM 737 O O . ASP A 1 91 ? -2.583 -4.981 -2.811 1.00 85.88 91 ASP A O 1
ATOM 741 N N . TRP A 1 92 ? -1.706 -6.764 -1.786 1.00 84.56 92 TRP A N 1
ATOM 742 C CA . TRP A 1 92 ? -0.456 -6.077 -1.465 1.00 84.56 92 TRP A CA 1
ATOM 743 C C . TRP A 1 92 ? 0.316 -5.638 -2.719 1.00 84.56 92 TRP A C 1
ATOM 745 O O . TRP A 1 92 ? 0.913 -4.566 -2.702 1.00 84.56 92 TRP A O 1
ATOM 755 N N . VAL A 1 93 ? 0.283 -6.393 -3.829 1.00 86.00 93 VAL A N 1
ATOM 756 C CA . VAL A 1 93 ? 0.957 -5.988 -5.082 1.00 86.00 93 VAL A CA 1
ATOM 757 C C . VAL A 1 93 ? 0.298 -4.737 -5.650 1.00 86.00 93 VAL A C 1
ATOM 759 O O . VAL A 1 93 ? 0.995 -3.790 -6.015 1.00 86.00 93 VAL A O 1
ATOM 762 N N . ARG A 1 94 ? -1.041 -4.714 -5.687 1.00 85.19 94 ARG A N 1
ATOM 763 C CA . ARG A 1 94 ? -1.810 -3.535 -6.105 1.00 85.19 94 ARG A CA 1
ATOM 764 C C . ARG A 1 94 ? -1.502 -2.338 -5.224 1.00 85.19 94 ARG A C 1
ATOM 766 O O . ARG A 1 94 ? -1.228 -1.266 -5.748 1.00 85.19 94 ARG A O 1
ATOM 773 N N . LEU A 1 95 ? -1.421 -2.550 -3.911 1.00 85.19 95 LEU A N 1
ATOM 774 C CA . LEU A 1 95 ? -1.065 -1.489 -2.986 1.00 85.19 95 LEU A CA 1
ATOM 775 C C . LEU A 1 95 ? 0.275 -0.831 -3.337 1.00 85.19 95 LEU A C 1
ATOM 777 O O . LEU A 1 95 ? 0.365 0.393 -3.376 1.00 85.19 95 LEU A O 1
ATOM 781 N N . TYR A 1 96 ? 1.322 -1.616 -3.606 1.00 84.06 96 TYR A N 1
ATOM 782 C CA . TYR A 1 96 ? 2.616 -1.042 -3.992 1.00 84.06 96 TYR A CA 1
ATOM 783 C C . TYR A 1 96 ? 2.539 -0.246 -5.300 1.00 84.06 96 TYR A C 1
ATOM 785 O O . TYR A 1 96 ? 3.222 0.773 -5.419 1.00 84.06 96 TYR A O 1
ATOM 793 N N . LEU A 1 97 ? 1.719 -0.681 -6.262 1.00 84.44 97 LEU A N 1
ATOM 794 C CA . LEU A 1 97 ? 1.499 0.048 -7.514 1.00 84.44 97 LEU A CA 1
ATOM 795 C C . LEU A 1 97 ? 0.784 1.381 -7.270 1.00 84.44 97 LEU A C 1
ATOM 797 O O . LEU A 1 97 ? 1.249 2.410 -7.763 1.00 84.44 97 LEU A O 1
ATOM 801 N N . ASP A 1 98 ? -0.277 1.379 -6.464 1.00 84.69 98 ASP A N 1
ATOM 802 C CA . ASP A 1 98 ? -1.048 2.582 -6.138 1.00 84.69 98 ASP A CA 1
ATOM 803 C C . ASP A 1 98 ? -0.198 3.599 -5.372 1.00 84.69 98 ASP A C 1
ATOM 805 O O . ASP A 1 98 ? -0.193 4.785 -5.704 1.00 84.69 98 ASP A O 1
ATOM 809 N N . LEU A 1 99 ? 0.611 3.135 -4.414 1.00 83.25 99 LEU A N 1
ATOM 810 C CA . LEU A 1 99 ? 1.570 3.976 -3.695 1.00 83.25 99 LEU A CA 1
ATOM 811 C C . LEU A 1 99 ? 2.631 4.574 -4.623 1.00 83.25 99 LEU A C 1
ATOM 813 O O . LEU A 1 99 ? 2.965 5.758 -4.521 1.00 83.25 99 LEU A O 1
ATOM 817 N N . ALA A 1 100 ? 3.193 3.763 -5.523 1.00 82.69 100 ALA A N 1
ATOM 818 C CA . ALA A 1 100 ? 4.182 4.239 -6.481 1.00 82.69 100 ALA A CA 1
ATOM 819 C C . ALA A 1 100 ? 3.573 5.323 -7.378 1.00 82.69 100 ALA A C 1
ATOM 821 O O . ALA A 1 100 ? 4.173 6.388 -7.541 1.00 82.69 100 ALA A O 1
ATOM 822 N N . HIS A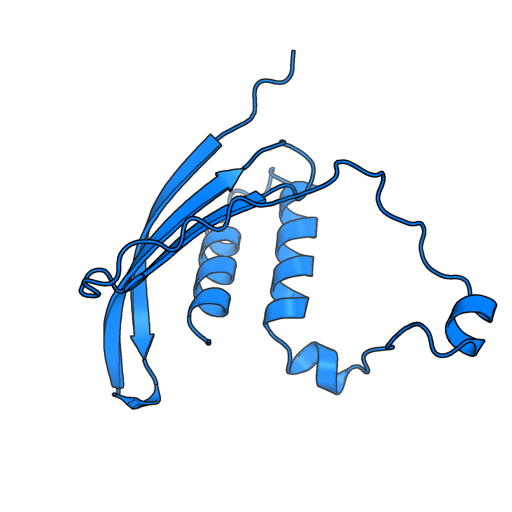 1 101 ? 2.354 5.098 -7.871 1.00 82.69 101 HIS A N 1
ATOM 823 C CA . HIS A 1 101 ? 1.605 6.064 -8.667 1.00 82.69 101 HIS A CA 1
ATOM 824 C C . HIS A 1 101 ? 1.318 7.358 -7.886 1.00 82.69 101 HIS A C 1
ATOM 826 O O . HIS A 1 101 ? 1.649 8.446 -8.359 1.00 82.69 101 HIS A O 1
ATOM 832 N N . SER A 1 102 ? 0.807 7.261 -6.653 1.00 79.88 102 SER A N 1
ATOM 833 C CA . SER A 1 102 ? 0.488 8.430 -5.822 1.00 79.88 102 SER A CA 1
ATOM 834 C C . SER A 1 102 ? 1.722 9.255 -5.450 1.00 79.88 102 SER A C 1
ATOM 836 O O . SER A 1 102 ? 1.629 10.463 -5.248 1.00 79.88 102 SER A O 1
ATOM 838 N N . THR A 1 103 ? 2.905 8.634 -5.348 1.00 76.31 103 THR A N 1
ATOM 839 C CA . THR A 1 103 ? 4.145 9.385 -5.082 1.00 76.31 103 THR A CA 1
ATOM 840 C C . THR A 1 103 ? 4.628 10.206 -6.278 1.00 76.31 103 THR A C 1
ATOM 842 O O . THR A 1 103 ? 5.308 11.213 -6.061 1.00 76.31 103 THR A O 1
ATOM 845 N N . CYS A 1 104 ? 4.271 9.800 -7.502 1.00 69.75 104 CYS A N 1
ATOM 846 C CA . CYS A 1 104 ? 4.604 10.495 -8.745 1.00 69.75 104 CYS A CA 1
ATOM 847 C C . CYS A 1 104 ? 3.652 11.665 -9.033 1.00 69.75 104 CYS A C 1
ATOM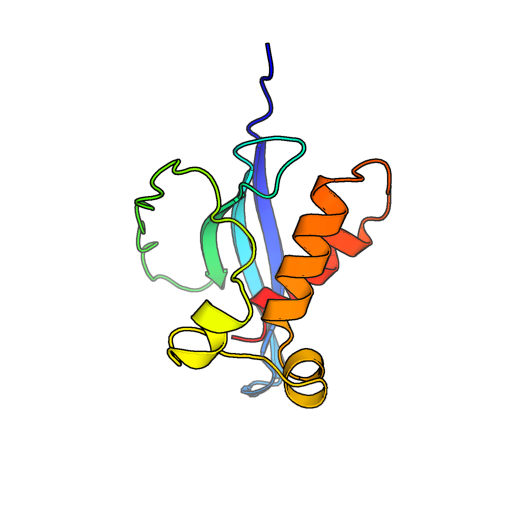 849 O O . CYS A 1 104 ? 4.098 12.681 -9.561 1.00 69.75 104 CYS A O 1
ATOM 851 N N . ASP A 1 105 ? 2.379 11.545 -8.647 1.00 68.12 105 ASP A N 1
ATOM 852 C CA . ASP A 1 105 ? 1.362 12.587 -8.803 1.00 68.12 105 ASP A CA 1
ATOM 853 C C . ASP A 1 105 ? 0.669 12.895 -7.467 1.00 68.12 105 ASP A C 1
ATOM 855 O O . ASP A 1 105 ? -0.410 12.399 -7.141 1.00 68.12 105 ASP A O 1
ATOM 859 N N . ARG A 1 106 ? 1.323 13.739 -6.664 1.00 61.72 106 ARG A N 1
ATOM 860 C CA . ARG A 1 106 ? 0.807 14.185 -5.357 1.00 61.72 106 ARG A CA 1
ATOM 861 C C . ARG A 1 106 ? -0.240 15.296 -5.471 1.00 61.72 106 ARG A C 1
ATOM 863 O O . ARG A 1 106 ? -0.686 15.804 -4.445 1.00 61.72 106 ARG A O 1
ATOM 870 N N . GLY A 1 107 ? -0.599 15.697 -6.695 1.00 55.56 107 GLY A N 1
ATOM 871 C CA . GLY A 1 107 ? -1.662 16.662 -6.965 1.00 55.56 107 GLY A CA 1
ATOM 872 C C . GLY A 1 107 ? -3.064 16.084 -6.768 1.00 55.56 107 GLY A C 1
ATOM 873 O O . GLY A 1 107 ? -4.025 16.849 -6.706 1.00 55.56 107 GLY A O 1
ATOM 874 N N . MET A 1 108 ? -3.194 14.759 -6.623 1.00 47.28 108 MET A N 1
ATOM 875 C CA . MET A 1 108 ? -4.459 14.120 -6.270 1.00 47.28 108 MET A CA 1
ATOM 876 C C . MET A 1 108 ? -4.788 14.365 -4.794 1.00 47.28 108 MET A C 1
ATOM 878 O O . MET A 1 108 ? -4.311 13.680 -3.894 1.00 47.28 108 MET A O 1
ATOM 882 N N . THR A 1 109 ? -5.640 15.358 -4.552 1.00 44.34 109 THR A N 1
ATOM 883 C CA . THR A 1 109 ? -6.189 15.764 -3.249 1.00 44.34 109 THR A CA 1
ATOM 884 C C . THR A 1 109 ? -7.182 14.765 -2.650 1.00 44.34 109 THR A C 1
ATOM 886 O O . THR A 1 109 ? -7.989 15.134 -1.796 1.00 44.34 109 THR A O 1
ATOM 889 N N . ASP A 1 110 ? -7.144 13.501 -3.065 1.00 43.19 110 ASP A N 1
ATOM 890 C CA . ASP A 1 110 ? -8.117 12.517 -2.628 1.00 43.19 110 ASP A CA 1
ATOM 891 C C . ASP A 1 110 ? -7.544 11.640 -1.508 1.00 43.19 110 ASP A C 1
ATOM 893 O O . ASP A 1 110 ? -6.625 10.835 -1.688 1.00 43.19 110 ASP A O 1
ATOM 897 N N . VAL A 1 111 ? -8.133 11.811 -0.323 1.00 47.38 111 VAL A N 1
ATOM 898 C CA . VAL A 1 111 ? -7.922 11.059 0.928 1.00 47.38 111 VAL A CA 1
ATOM 899 C C . VAL A 1 111 ? -7.966 9.530 0.703 1.00 47.38 111 VAL A C 1
ATOM 901 O O . VAL A 1 111 ? -7.445 8.750 1.502 1.00 47.38 111 VAL A O 1
ATOM 904 N N . SER A 1 112 ? -8.513 9.111 -0.438 1.00 42.28 112 SER A N 1
ATOM 905 C CA . SER A 1 112 ? -8.571 7.759 -0.989 1.00 42.28 112 SER A CA 1
ATOM 906 C C . SER A 1 112 ? -7.237 6.988 -1.025 1.00 42.28 112 SER A C 1
ATOM 908 O O . SER A 1 112 ? -7.230 5.798 -0.710 1.00 42.28 112 SER A O 1
ATOM 910 N N . CYS A 1 113 ? -6.091 7.621 -1.321 1.00 42.81 113 CYS A N 1
ATOM 911 C CA . CYS A 1 113 ? -4.808 6.888 -1.396 1.00 42.81 113 CYS A CA 1
ATOM 912 C C . CYS A 1 113 ? -4.308 6.405 -0.021 1.00 42.81 113 CYS A C 1
ATOM 914 O O . CYS A 1 113 ? -3.701 5.340 0.093 1.00 42.81 113 CYS A O 1
ATOM 916 N N . ILE A 1 114 ? -4.587 7.168 1.043 1.00 46.22 114 ILE A N 1
ATOM 917 C CA . ILE A 1 114 ? -4.196 6.803 2.415 1.00 46.22 114 ILE A CA 1
ATOM 918 C C . ILE A 1 114 ? -5.125 5.705 2.956 1.00 46.22 114 ILE A C 1
ATOM 920 O O . ILE A 1 114 ? -4.670 4.807 3.660 1.00 46.22 114 ILE A O 1
ATOM 924 N N . LEU A 1 115 ? -6.409 5.732 2.590 1.00 40.50 115 LEU A N 1
ATOM 925 C CA . LEU A 1 115 ? -7.386 4.706 2.971 1.00 40.50 115 LEU A CA 1
ATOM 926 C C . LEU A 1 115 ? -7.075 3.336 2.344 1.00 40.50 115 LEU A C 1
ATOM 928 O O . LEU A 1 115 ? -7.160 2.323 3.039 1.00 40.50 115 LEU A O 1
ATOM 932 N N . PHE A 1 116 ? -6.640 3.295 1.078 1.00 40.62 116 PHE A N 1
ATOM 933 C CA . PHE A 1 116 ? -6.277 2.040 0.403 1.00 40.62 116 PHE A CA 1
ATOM 934 C C . PHE A 1 116 ? -5.069 1.345 1.058 1.00 40.62 116 PHE A C 1
ATOM 936 O O . PHE A 1 116 ? -5.059 0.124 1.239 1.00 40.62 116 PHE A O 1
ATOM 943 N N . PHE A 1 117 ? -4.086 2.137 1.505 1.00 40.62 117 PHE A N 1
ATOM 944 C CA . PHE A 1 117 ? -2.917 1.655 2.249 1.00 40.62 117 PHE A CA 1
ATOM 945 C C . PHE A 1 117 ? -3.277 0.940 3.544 1.00 40.62 117 PHE A C 1
ATOM 947 O O . PHE A 1 117 ? -2.672 -0.072 3.894 1.00 40.62 117 PHE A O 1
ATOM 954 N N . LEU A 1 118 ? -4.292 1.440 4.234 1.00 44.09 118 LEU A N 1
ATOM 955 C CA . LEU A 1 118 ? -4.688 0.895 5.518 1.00 44.09 118 LEU A CA 1
ATOM 956 C C . LEU A 1 118 ? -5.533 -0.356 5.365 1.00 44.09 118 LEU A C 1
ATOM 958 O O . LEU A 1 118 ? -5.321 -1.289 6.125 1.00 44.09 118 LEU A O 1
ATOM 962 N N . HIS A 1 119 ? -6.389 -0.428 4.345 1.00 38.28 119 HIS A N 1
ATOM 963 C CA . HIS A 1 119 ? -7.128 -1.650 4.044 1.00 38.28 119 HIS A CA 1
ATOM 964 C C . HIS A 1 119 ? -6.163 -2.832 3.850 1.00 38.28 119 HIS A C 1
ATOM 966 O O . HIS A 1 119 ? -6.293 -3.843 4.524 1.00 38.28 119 HIS A O 1
ATOM 972 N N . CYS A 1 120 ? -5.105 -2.682 3.048 1.00 38.06 120 CYS A N 1
ATOM 973 C CA . CYS A 1 120 ? -4.178 -3.783 2.759 1.00 38.06 120 CYS A CA 1
ATOM 974 C C . CYS A 1 120 ? -3.287 -4.207 3.943 1.00 38.06 120 CYS A C 1
ATOM 976 O O . CYS A 1 120 ? -2.925 -5.377 4.036 1.00 38.06 120 CYS A O 1
ATOM 978 N N . CYS A 1 121 ? -2.943 -3.299 4.866 1.00 37.56 121 CYS A N 1
ATOM 979 C CA . CYS A 1 121 ? -2.227 -3.668 6.096 1.00 37.56 121 CYS A CA 1
ATOM 980 C C . CYS A 1 121 ? -3.111 -4.385 7.132 1.00 37.56 121 CYS A C 1
ATOM 982 O O . CYS A 1 121 ? -2.575 -4.895 8.111 1.00 37.56 121 CYS A O 1
ATOM 984 N N . LEU A 1 122 ? -4.433 -4.402 6.941 1.00 38.53 122 LEU A N 1
ATOM 985 C CA . LEU A 1 122 ? -5.401 -5.018 7.852 1.00 38.53 122 LEU A CA 1
ATOM 986 C C . LEU A 1 122 ? -5.832 -6.432 7.426 1.00 38.53 122 LEU A C 1
ATOM 988 O O . LEU A 1 122 ? -6.489 -7.113 8.206 1.00 38.53 122 LEU A O 1
ATOM 992 N N . PHE A 1 123 ? -5.431 -6.890 6.232 1.00 34.75 123 PHE A N 1
ATOM 993 C CA . PHE A 1 123 ? -5.683 -8.254 5.736 1.00 34.75 123 PHE A CA 1
ATOM 994 C C . PHE A 1 123 ? -4.512 -9.229 5.951 1.00 34.75 123 PHE A C 1
ATOM 996 O O . PHE A 1 123 ? -4.419 -10.239 5.255 1.00 34.75 123 PHE A O 1
ATOM 1003 N N . TYR A 1 124 ? -3.633 -8.958 6.919 1.00 37.22 124 TYR A N 1
ATOM 1004 C CA . TYR A 1 124 ? -2.615 -9.904 7.389 1.00 37.22 124 TYR A CA 1
ATOM 1005 C C . TYR A 1 124 ? -2.565 -9.964 8.912 1.00 37.22 124 TYR A C 1
ATOM 1007 O O . TYR A 1 124 ? -2.625 -8.887 9.548 1.00 37.22 124 TYR A O 1
#